Protein AF-A0A1B6KID0-F1 (afdb_monomer)

Mean predicted aligned error: 11.72 Å

Organism: NCBI:txid36148

Foldseek 3Di:
DLVLLVVLVVLVVVLVVLVVVLVCLVVDDLVVLVVLDPDPDDPPDDSVVSSVVSSVVSVVVSVVSVVSLVVSLVVLLVVLVVLLVVLCCVLPPLAPCVVVPDDDDPDDDPVVVVVRPNQDLVNVVVVLVVLCVCLDPVNVVSNLVSCPPPDPVSSVSSNVSSVSSVCSSVPRDPD

Secondary structure (DSSP, 8-state):
-HHHHHHHHHHHHHHHHHHHHHHHGGG--TTHHHHTS-TT--TTS-HHHHHHHHHHHHHHHHHHHHHHHHHHHHHHHHHHHHHHHHHHHHHHTSS-GGGGT-PPPTTS-HHHHTTS----HHHHHHHHHHHHHHT-HHHHHHHHHHTTSS-HHHHHHHHHHHHHHHHHHHHS---

Solvent-accessible surface area (backbone atoms only — not comparable to full-atom values): 10330 Å² total; per-residue (Å²): 91,72,68,49,55,56,47,42,58,53,51,49,56,50,47,56,52,50,53,54,50,59,71,46,53,87,77,57,53,83,67,64,59,57,72,76,48,67,95,77,75,64,99,80,66,52,74,66,59,52,51,50,51,52,50,51,52,50,53,48,52,51,50,56,52,49,54,51,44,55,51,40,52,52,51,42,53,53,46,50,51,52,52,39,54,51,46,53,43,55,71,72,64,41,63,60,52,79,84,66,79,53,80,74,78,89,80,75,60,71,74,64,58,73,72,48,69,83,66,48,71,66,59,52,50,52,50,44,52,54,46,53,67,59,67,29,72,70,50,50,50,54,52,52,61,64,36,67,82,47,59,75,66,61,29,52,50,52,56,50,48,54,54,50,43,54,47,51,64,69,68,48,79,90,122

Radius of gyration: 25.95 Å; Cα contacts (8 Å, |Δi|>4): 93; chains: 1; bounding box: 51×30×80 Å

Structure (mmCIF, N/CA/C/O backbone):
data_AF-A0A1B6KID0-F1
#
_entry.id   AF-A0A1B6KID0-F1
#
loop_
_atom_site.group_PDB
_atom_site.id
_atom_site.type_symbol
_atom_site.label_atom_id
_atom_site.label_alt_id
_atom_site.label_comp_id
_atom_site.label_asym_id
_atom_site.label_entity_id
_atom_site.label_seq_id
_atom_site.pdbx_PDB_ins_code
_atom_site.Cartn_x
_atom_site.Cartn_y
_atom_site.Cartn_z
_atom_site.occupancy
_atom_site.B_iso_or_equiv
_atom_site.auth_seq_id
_atom_site.auth_comp_id
_atom_site.auth_asym_id
_atom_site.auth_atom_id
_atom_site.pdbx_PDB_model_num
ATOM 1 N N . MET A 1 1 ? 4.838 7.385 -1.910 1.00 90.06 1 MET A N 1
ATOM 2 C CA . MET A 1 1 ? 4.692 5.917 -1.774 1.00 90.06 1 MET A CA 1
ATOM 3 C C . MET A 1 1 ? 5.376 5.351 -0.527 1.00 90.06 1 MET A C 1
ATOM 5 O O . MET A 1 1 ? 4.651 4.930 0.355 1.00 90.06 1 MET A O 1
ATOM 9 N N . VAL A 1 2 ? 6.715 5.363 -0.394 1.00 92.25 2 VAL A N 1
ATOM 10 C CA . VAL A 1 2 ? 7.418 4.720 0.751 1.00 92.25 2 VAL A CA 1
ATOM 11 C C . VAL A 1 2 ? 6.894 5.179 2.116 1.00 92.25 2 VAL A C 1
ATOM 13 O O . VAL A 1 2 ? 6.517 4.353 2.937 1.00 92.25 2 VAL A O 1
ATOM 16 N N . GLN A 1 3 ? 6.788 6.493 2.324 1.00 94.00 3 GLN A N 1
ATOM 17 C CA . GLN A 1 3 ? 6.247 7.063 3.564 1.00 94.00 3 GLN A CA 1
ATOM 18 C C . GLN A 1 3 ? 4.791 6.650 3.826 1.00 94.00 3 GLN A C 1
ATOM 20 O O . GLN A 1 3 ? 4.434 6.390 4.967 1.00 94.00 3 GLN A O 1
ATOM 25 N N . CYS A 1 4 ? 3.971 6.543 2.776 1.00 93.44 4 CYS A N 1
ATOM 26 C CA . CYS A 1 4 ? 2.574 6.117 2.883 1.00 93.44 4 CYS A CA 1
ATOM 27 C C . CYS A 1 4 ? 2.467 4.640 3.296 1.00 93.44 4 CYS A C 1
ATOM 29 O O . CYS A 1 4 ? 1.674 4.313 4.167 1.00 93.44 4 CYS A O 1
ATOM 31 N N . VAL A 1 5 ? 3.338 3.765 2.777 1.00 93.56 5 VAL A N 1
ATOM 32 C CA . VAL A 1 5 ? 3.430 2.361 3.222 1.00 93.56 5 VAL A CA 1
ATOM 33 C C . VAL A 1 5 ? 3.826 2.275 4.698 1.00 93.56 5 VAL A C 1
ATOM 35 O O . VAL A 1 5 ? 3.223 1.523 5.458 1.00 93.56 5 VAL A O 1
ATOM 38 N N . SER A 1 6 ? 4.822 3.053 5.133 1.00 93.94 6 SER A N 1
ATOM 39 C CA . SER A 1 6 ? 5.213 3.104 6.549 1.00 93.94 6 SER A CA 1
ATOM 40 C C . SER A 1 6 ? 4.085 3.625 7.441 1.00 93.94 6 SER A C 1
ATOM 42 O O . SER A 1 6 ? 3.869 3.092 8.527 1.00 93.94 6 SER A O 1
ATOM 44 N N . HIS A 1 7 ? 3.364 4.644 6.973 1.00 94.25 7 HIS A N 1
ATOM 45 C CA . HIS A 1 7 ? 2.206 5.201 7.657 1.00 94.25 7 HIS A CA 1
ATOM 46 C C . HIS A 1 7 ? 1.088 4.164 7.801 1.00 94.25 7 HIS A C 1
ATOM 48 O O . HIS A 1 7 ? 0.633 3.929 8.913 1.00 94.25 7 HIS A O 1
ATOM 54 N N . PHE A 1 8 ? 0.729 3.474 6.713 1.00 94.50 8 PHE A N 1
ATOM 55 C CA . PHE A 1 8 ? -0.272 2.407 6.715 1.00 94.50 8 PHE A CA 1
ATOM 56 C C . PHE A 1 8 ? 0.029 1.350 7.779 1.00 94.50 8 PHE A C 1
ATOM 58 O O . PHE A 1 8 ? -0.824 1.047 8.606 1.00 94.50 8 PHE A O 1
ATOM 65 N N . HIS A 1 9 ? 1.260 0.828 7.815 1.00 93.44 9 HIS A N 1
ATOM 66 C CA . HIS A 1 9 ? 1.637 -0.196 8.797 1.00 93.44 9 HIS A CA 1
ATOM 67 C C . HIS A 1 9 ? 1.515 0.300 10.238 1.00 93.44 9 HIS A C 1
ATOM 69 O O . HIS A 1 9 ? 1.050 -0.438 11.103 1.00 93.44 9 HIS A O 1
ATOM 75 N N . ARG A 1 10 ? 1.898 1.554 10.503 1.00 94.38 10 ARG A N 1
ATOM 76 C CA . ARG A 1 10 ? 1.763 2.155 11.834 1.00 94.38 10 ARG A CA 1
ATOM 77 C C . ARG A 1 10 ? 0.296 2.308 12.232 1.00 94.38 10 ARG A C 1
ATOM 79 O O . ARG A 1 10 ? -0.083 1.900 13.325 1.00 94.38 10 ARG A O 1
ATOM 86 N N . GLU A 1 11 ? -0.523 2.869 11.349 1.00 93.69 11 GLU A N 1
ATOM 87 C CA . GLU A 1 11 ? -1.939 3.112 11.628 1.00 93.69 11 GLU A CA 1
ATOM 88 C C . GLU A 1 11 ? -2.754 1.813 11.694 1.00 93.69 11 GLU A C 1
ATOM 90 O O . GLU A 1 11 ? -3.703 1.736 12.470 1.00 93.69 11 GLU A O 1
ATOM 95 N N . LYS A 1 12 ? -2.348 0.757 10.978 1.00 92.38 12 LYS A N 1
ATOM 96 C CA . LYS A 1 12 ? -2.941 -0.583 11.095 1.00 92.38 12 LYS A CA 1
ATOM 97 C C . LYS A 1 12 ? -2.763 -1.161 12.500 1.00 92.38 12 LYS A C 1
ATOM 99 O O . LYS A 1 12 ? -3.724 -1.654 13.081 1.00 92.38 12 LYS A O 1
ATOM 104 N N . VAL A 1 13 ? -1.578 -1.011 13.098 1.00 93.50 13 VAL A N 1
ATOM 105 C CA . VAL A 1 13 ? -1.353 -1.399 14.503 1.00 93.50 13 VAL A CA 1
ATOM 106 C C . VAL A 1 13 ? -2.250 -0.588 15.445 1.00 93.50 13 VAL A C 1
ATOM 108 O O . VAL A 1 13 ? -2.824 -1.145 16.381 1.00 93.50 13 VAL A O 1
ATOM 111 N N . THR A 1 14 ? -2.416 0.714 15.195 1.00 92.94 14 THR A N 1
ATOM 112 C CA . THR A 1 14 ? -3.339 1.565 15.964 1.00 92.94 14 THR A CA 1
ATOM 113 C C . THR A 1 14 ? -4.786 1.082 15.843 1.00 92.94 14 THR A C 1
ATOM 115 O O . THR A 1 14 ? -5.474 0.974 16.858 1.00 92.94 14 THR A O 1
ATOM 118 N N . LEU A 1 15 ? -5.243 0.738 14.635 1.00 92.06 15 LEU A N 1
ATOM 119 C CA . LEU A 1 15 ? -6.580 0.195 14.393 1.00 92.06 15 LEU A CA 1
ATOM 120 C C . LEU A 1 15 ? -6.802 -1.120 15.152 1.00 92.06 15 LEU A C 1
ATOM 122 O O . LEU A 1 15 ? -7.826 -1.271 15.816 1.00 92.06 15 LEU A O 1
ATOM 126 N N . ASP A 1 16 ? -5.839 -2.041 15.117 1.00 91.56 16 ASP A N 1
ATOM 127 C CA . ASP A 1 16 ? -5.922 -3.312 15.845 1.00 91.56 16 ASP A CA 1
ATOM 128 C C . ASP A 1 16 ? -6.041 -3.094 17.361 1.00 91.56 16 ASP A C 1
ATOM 130 O O . ASP A 1 16 ? -6.803 -3.784 18.047 1.00 91.56 16 ASP A O 1
ATOM 134 N N . LEU A 1 17 ? -5.321 -2.105 17.901 1.00 90.88 17 LEU A N 1
ATOM 135 C CA . LEU A 1 17 ? -5.440 -1.710 19.304 1.00 90.88 17 LEU A CA 1
ATOM 136 C C . LEU A 1 17 ? -6.814 -1.100 19.607 1.00 90.88 17 LEU A C 1
ATOM 138 O O . LEU A 1 17 ? -7.410 -1.449 20.626 1.00 90.88 17 LEU A O 1
ATOM 142 N N . LEU A 1 18 ? -7.338 -0.228 18.740 1.00 87.25 18 LEU A N 1
ATOM 143 C CA . LEU A 1 18 ? -8.674 0.359 18.894 1.00 87.25 18 LEU A CA 1
ATOM 144 C C . LEU A 1 18 ? -9.771 -0.710 18.856 1.00 87.25 18 LEU A C 1
ATOM 146 O O . LEU A 1 18 ? -10.653 -0.700 19.710 1.00 87.25 18 LEU A O 1
ATOM 150 N N . LEU A 1 19 ? -9.686 -1.683 17.947 1.00 87.50 19 LEU A N 1
ATOM 151 C CA . LEU A 1 19 ? -10.640 -2.793 17.856 1.00 87.50 19 LEU A CA 1
ATOM 152 C C . LEU A 1 19 ? -10.651 -3.655 19.123 1.00 87.50 19 LEU A C 1
ATOM 154 O O . LEU A 1 19 ? -11.720 -4.015 19.624 1.00 87.50 19 LEU A O 1
ATOM 158 N N . ARG A 1 20 ? -9.472 -3.946 19.688 1.00 87.31 20 ARG A N 1
ATOM 159 C CA . ARG A 1 20 ? -9.367 -4.645 20.980 1.00 87.31 20 ARG A CA 1
ATOM 160 C C . ARG A 1 20 ? -10.002 -3.835 22.104 1.00 87.31 20 ARG A C 1
ATOM 162 O O . ARG A 1 20 ? -10.740 -4.401 22.906 1.00 87.31 20 ARG A O 1
ATOM 169 N N . LYS A 1 21 ? -9.763 -2.519 22.134 1.00 82.81 21 LYS A N 1
ATOM 170 C CA . LYS A 1 21 ? -10.381 -1.629 23.123 1.00 82.81 21 LYS A CA 1
ATOM 171 C C . LYS A 1 21 ? -11.905 -1.624 22.995 1.00 82.81 21 LYS A C 1
ATOM 173 O O . LYS A 1 21 ? -12.558 -1.856 24.003 1.00 82.81 21 LYS A O 1
ATOM 178 N N . VAL A 1 22 ? -12.459 -1.462 21.788 1.00 82.19 22 VAL A N 1
ATOM 179 C CA . VAL A 1 22 ? -13.914 -1.522 21.524 1.00 82.19 22 VAL A CA 1
ATOM 180 C C . VAL A 1 22 ? -14.516 -2.829 22.040 1.00 82.19 22 VAL A C 1
ATOM 182 O O . VAL A 1 22 ? -15.522 -2.813 22.740 1.00 82.19 22 VAL A O 1
ATOM 185 N N . THR A 1 23 ? -13.859 -3.958 21.771 1.00 81.00 23 THR A N 1
ATOM 186 C CA . THR A 1 23 ? -14.337 -5.280 22.211 1.00 81.00 23 THR A CA 1
ATOM 187 C C . THR A 1 23 ? -14.351 -5.422 23.739 1.00 81.00 23 THR A C 1
ATOM 189 O O . THR A 1 23 ? -15.170 -6.160 24.270 1.00 81.00 23 THR A O 1
ATOM 192 N N . SER A 1 24 ? -13.483 -4.696 24.453 1.00 78.88 24 SER A N 1
ATOM 193 C CA . SER A 1 24 ? -13.416 -4.710 25.922 1.00 78.88 24 SER A CA 1
ATOM 194 C C . SER A 1 24 ? -14.395 -3.757 26.620 1.00 78.88 24 SER A C 1
ATOM 196 O O . SER A 1 24 ? -14.618 -3.901 27.819 1.00 78.88 24 SER A O 1
ATOM 198 N N . VAL A 1 25 ? -15.001 -2.798 25.903 1.00 68.25 25 VAL A N 1
ATOM 199 C CA . VAL A 1 25 ? -15.911 -1.788 26.488 1.00 68.25 25 VAL A CA 1
ATOM 200 C C . VAL A 1 25 ? -17.108 -2.378 27.249 1.00 68.25 25 VAL A C 1
ATOM 202 O O . VAL A 1 25 ? -17.438 -1.830 28.305 1.00 68.25 25 VAL A O 1
ATOM 205 N N . PRO A 1 26 ? -17.758 -3.472 26.800 1.00 64.56 26 PRO A N 1
ATOM 206 C CA . PRO A 1 26 ? -18.869 -4.080 27.536 1.00 64.56 26 PRO A CA 1
ATOM 207 C C . PRO A 1 26 ? -18.491 -4.506 28.964 1.00 64.56 26 PRO A C 1
ATOM 209 O O . PRO A 1 26 ? -19.322 -4.405 29.870 1.00 64.56 26 PRO A O 1
ATOM 212 N N . ASP A 1 27 ? -17.228 -4.893 29.168 1.00 61.53 27 ASP A N 1
ATOM 213 C CA . ASP A 1 27 ? -16.690 -5.418 30.427 1.00 61.53 27 ASP A CA 1
ATOM 214 C C . ASP A 1 27 ? -16.095 -4.327 31.340 1.00 61.53 27 ASP A C 1
ATOM 216 O O . ASP A 1 27 ? -15.703 -4.602 32.478 1.00 61.53 27 ASP A O 1
ATOM 220 N N . LEU A 1 28 ? -16.025 -3.072 30.876 1.00 62.34 28 LEU A N 1
ATOM 221 C CA . LEU A 1 28 ? -15.446 -1.970 31.647 1.00 62.34 28 LEU A CA 1
ATOM 222 C C . LEU A 1 28 ? -16.388 -1.485 32.764 1.00 62.34 28 LEU A C 1
ATOM 224 O O . LEU A 1 28 ? -17.598 -1.296 32.596 1.00 62.34 28 LEU A O 1
ATOM 228 N N . ASN A 1 29 ? -15.793 -1.240 33.933 1.00 56.03 29 ASN A N 1
ATOM 229 C CA . ASN A 1 29 ? -16.470 -0.719 35.119 1.00 56.03 29 ASN A CA 1
ATOM 230 C C . ASN A 1 29 ? -16.736 0.805 35.017 1.00 56.03 29 ASN A C 1
ATOM 232 O O . ASN A 1 29 ? -16.164 1.519 34.191 1.00 56.03 29 ASN A O 1
ATOM 236 N N . SER A 1 30 ? -17.627 1.329 35.871 1.00 54.88 30 SER A N 1
ATOM 237 C CA . SER A 1 30 ? -18.114 2.726 35.810 1.00 54.88 30 SER A CA 1
ATOM 238 C C . SER A 1 30 ? -17.051 3.803 36.075 1.00 54.88 30 SER A C 1
ATOM 240 O O . SER A 1 30 ? -17.306 4.996 35.885 1.00 54.88 30 SER A O 1
ATOM 242 N N . THR A 1 31 ? -15.876 3.407 36.561 1.00 56.03 31 THR A N 1
ATOM 243 C CA . THR A 1 31 ? -14.720 4.275 36.806 1.00 56.03 31 THR A CA 1
ATOM 244 C C . THR A 1 31 ? -13.902 4.492 35.541 1.00 56.03 31 THR A C 1
ATOM 246 O O . THR A 1 31 ? -13.612 5.639 35.223 1.00 56.03 31 THR A O 1
ATOM 249 N N . THR A 1 32 ? -13.628 3.443 34.761 1.00 58.81 32 THR A N 1
ATOM 250 C CA . THR A 1 32 ? -12.847 3.563 33.519 1.00 58.81 32 THR A CA 1
ATOM 251 C C . THR A 1 32 ? -13.639 4.281 32.426 1.00 58.81 32 THR A C 1
ATOM 253 O O . THR A 1 32 ? -13.090 5.099 31.705 1.00 58.81 32 THR A O 1
ATOM 256 N N . ILE A 1 33 ? -14.960 4.072 32.352 1.00 59.44 33 ILE A N 1
ATOM 257 C CA . ILE A 1 33 ? -15.840 4.759 31.384 1.00 59.44 33 ILE A CA 1
ATOM 258 C C . ILE A 1 33 ? -15.832 6.285 31.571 1.00 59.44 33 ILE A C 1
ATOM 260 O O . ILE A 1 33 ? -15.933 7.021 30.593 1.00 59.44 33 ILE A O 1
ATOM 264 N N . ARG A 1 34 ? -15.672 6.770 32.810 1.00 57.28 34 ARG A N 1
ATOM 265 C CA . ARG A 1 34 ? -15.597 8.209 33.105 1.00 57.28 34 ARG A CA 1
ATOM 266 C C . ARG A 1 34 ? -14.299 8.861 32.625 1.00 57.28 34 ARG A C 1
ATOM 268 O O . ARG A 1 34 ? -14.322 10.057 32.372 1.00 57.28 34 ARG A O 1
ATOM 275 N N . GLU A 1 35 ? -13.215 8.102 32.457 1.00 63.12 35 GLU A N 1
ATOM 276 C CA . GLU A 1 35 ? -11.950 8.600 31.889 1.00 63.12 35 GLU A CA 1
ATOM 277 C C . GLU A 1 35 ? -12.017 8.787 30.364 1.00 63.12 35 GLU A C 1
ATOM 279 O O . GLU A 1 35 ? -11.249 9.565 29.807 1.00 63.12 35 GLU A O 1
ATOM 284 N N . PHE A 1 36 ? -12.949 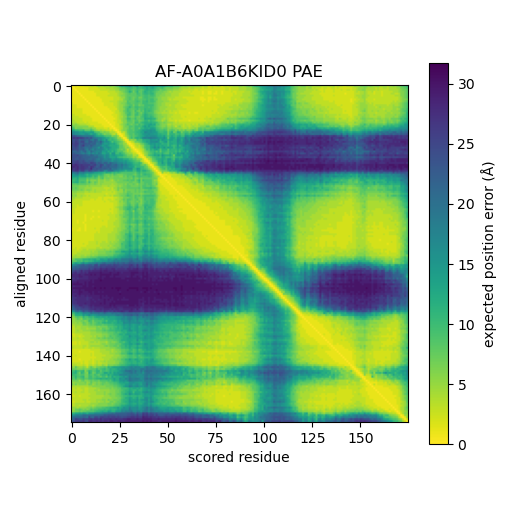8.109 29.682 1.00 57.59 36 PHE A N 1
ATOM 285 C CA . PHE A 1 36 ? -13.166 8.250 28.235 1.00 57.59 36 PHE A CA 1
ATOM 286 C C . PHE A 1 36 ? -14.102 9.408 27.863 1.00 57.59 36 PHE A C 1
ATOM 288 O O . PHE A 1 36 ? -14.297 9.682 26.678 1.00 57.59 36 PHE A O 1
ATOM 295 N N . LEU A 1 37 ? -14.704 10.081 28.847 1.00 60.78 37 LEU A N 1
ATOM 296 C CA . LEU A 1 37 ? -15.595 11.208 28.604 1.00 60.78 37 LEU A CA 1
ATOM 297 C C . LEU A 1 37 ? -14.837 12.543 28.671 1.00 60.78 37 LEU A C 1
ATOM 299 O O . LEU A 1 37 ? -14.005 12.725 29.559 1.00 60.78 37 LEU A O 1
ATOM 303 N N . PRO A 1 38 ? -15.171 13.515 27.805 1.00 57.56 38 PRO A N 1
ATOM 304 C CA . PRO A 1 38 ? -14.691 14.887 27.936 1.00 57.56 38 PRO A CA 1
ATOM 305 C C . PRO A 1 38 ? -15.020 15.475 29.316 1.00 57.56 38 PRO A C 1
ATOM 307 O O . PRO A 1 38 ? -16.126 15.273 29.835 1.00 57.56 38 PRO A O 1
ATOM 310 N N . GLU A 1 39 ? -14.089 16.249 29.883 1.00 52.38 39 GLU A N 1
ATOM 311 C CA . GLU A 1 39 ? -14.314 17.007 31.118 1.00 52.38 39 GLU A CA 1
ATOM 312 C C . GLU A 1 39 ? -15.541 17.921 30.943 1.00 52.38 39 GLU A C 1
ATOM 314 O O . GLU A 1 39 ? -15.510 18.890 30.188 1.00 52.38 39 GLU A O 1
ATOM 319 N N . GLY A 1 40 ? -16.656 17.575 31.596 1.00 54.22 40 GLY A N 1
ATOM 320 C CA . GLY A 1 40 ? -17.921 18.313 31.484 1.00 54.22 40 GLY A CA 1
ATOM 321 C C . GLY A 1 40 ? -19.157 17.468 31.171 1.00 54.22 40 GLY A C 1
ATOM 322 O O . GLY A 1 40 ? -20.259 18.017 31.153 1.00 54.22 40 GLY A O 1
ATOM 323 N N . PHE A 1 41 ? -19.027 16.150 30.967 1.00 54.66 41 PHE A N 1
ATOM 324 C CA . PHE A 1 41 ? -20.200 15.283 30.814 1.00 54.66 41 PHE A CA 1
ATOM 325 C C . PHE A 1 41 ? -21.079 15.308 32.077 1.00 54.66 41 PHE A C 1
ATOM 327 O O . PHE A 1 41 ? -20.664 14.935 33.176 1.00 54.66 41 PHE A O 1
ATOM 334 N N . ASN A 1 42 ? -22.298 15.822 31.900 1.00 55.62 42 ASN A N 1
ATOM 335 C CA . ASN A 1 42 ? -23.247 16.157 32.955 1.00 55.62 42 ASN A CA 1
ATOM 336 C C . ASN A 1 42 ? -23.531 14.978 33.899 1.00 55.62 42 ASN A C 1
ATOM 338 O O . ASN A 1 42 ? -23.774 13.852 33.463 1.00 55.62 42 ASN A O 1
ATOM 342 N N . ARG A 1 43 ? -23.630 15.280 35.202 1.00 55.78 43 ARG A N 1
ATOM 343 C CA . ARG A 1 43 ? -23.991 14.357 36.303 1.00 55.78 43 ARG A CA 1
ATOM 344 C C . ARG A 1 43 ? -25.391 13.707 36.184 1.00 55.78 43 ARG A C 1
ATOM 346 O O . ARG A 1 43 ? -25.843 13.094 37.144 1.00 55.78 43 ARG A O 1
ATOM 353 N N . PHE A 1 44 ? -26.079 13.854 35.051 1.00 52.38 44 PHE A N 1
ATOM 354 C CA . PHE A 1 44 ? -27.482 13.474 34.844 1.00 52.38 44 PHE A CA 1
ATOM 355 C C . PHE A 1 44 ? -27.695 12.338 33.830 1.00 52.38 44 PHE A C 1
ATOM 357 O O . PHE A 1 44 ? -28.824 11.889 33.671 1.00 52.38 44 PHE A O 1
ATOM 364 N N . THR A 1 45 ? -26.642 11.860 33.164 1.00 61.75 45 THR A N 1
ATOM 365 C CA . THR A 1 45 ? -26.732 10.760 32.185 1.00 61.75 45 THR A CA 1
ATOM 366 C C . THR A 1 45 ? -26.587 9.414 32.894 1.00 61.75 45 THR A C 1
ATOM 368 O O . THR A 1 45 ? -25.694 9.251 33.732 1.00 61.75 45 THR A O 1
ATOM 371 N N . SER A 1 46 ? -27.451 8.445 32.587 1.00 72.25 46 SER A N 1
ATOM 372 C CA . SER A 1 46 ? -27.349 7.103 33.169 1.00 72.25 46 SER A CA 1
ATOM 373 C C . SER A 1 46 ? -26.038 6.423 32.746 1.00 72.25 46 SER A C 1
ATOM 375 O O . SER A 1 46 ? -25.473 6.715 31.690 1.00 72.25 46 SER A O 1
ATOM 377 N N . LEU A 1 47 ? -25.533 5.494 33.565 1.00 72.62 47 LEU A N 1
ATOM 378 C CA . LEU A 1 47 ? -24.321 4.729 33.233 1.00 72.62 47 LEU A CA 1
ATOM 379 C C . LEU A 1 47 ? -24.456 4.004 31.882 1.00 72.62 47 LEU A C 1
ATOM 381 O O . LEU A 1 47 ? -23.470 3.858 31.164 1.00 72.62 47 LEU A O 1
ATOM 385 N N . GLU A 1 48 ? -25.671 3.586 31.534 1.00 73.94 48 GLU A N 1
ATOM 386 C CA . GLU A 1 48 ? -25.971 2.889 30.286 1.00 73.94 48 GLU A CA 1
ATOM 387 C C . GLU A 1 48 ? -25.889 3.820 29.068 1.00 73.94 48 GLU A C 1
ATOM 389 O O . GLU A 1 48 ? -25.213 3.503 28.092 1.00 73.94 48 GLU A O 1
ATOM 394 N N . GLU A 1 49 ? -26.473 5.017 29.146 1.00 76.00 49 GLU A N 1
ATOM 395 C CA . GLU A 1 49 ? -26.343 6.038 28.094 1.00 76.00 49 GLU A CA 1
ATOM 396 C C . GLU A 1 49 ? -24.884 6.476 27.915 1.00 76.00 49 GLU A C 1
ATOM 398 O O . GLU A 1 49 ? -24.406 6.659 26.797 1.00 76.00 49 GLU A O 1
ATOM 403 N N . CYS A 1 50 ? -24.134 6.576 29.014 1.00 73.06 50 CYS A N 1
ATOM 404 C CA . CYS A 1 50 ? -22.709 6.873 28.979 1.00 73.06 50 CYS A CA 1
ATOM 405 C C . CYS A 1 50 ? -21.905 5.778 28.255 1.00 73.06 50 CYS A C 1
ATOM 407 O O . CYS A 1 50 ? -21.054 6.084 27.418 1.00 73.06 50 CYS A O 1
ATOM 409 N N . LYS A 1 51 ? -22.189 4.499 28.541 1.00 73.25 51 LYS A N 1
ATOM 410 C CA . LYS A 1 51 ? -21.595 3.354 27.832 1.00 73.25 51 LYS A CA 1
ATOM 411 C C . LYS A 1 51 ? -21.931 3.374 26.345 1.00 73.25 51 LYS A C 1
ATOM 413 O O . LYS A 1 51 ? -21.060 3.101 25.522 1.00 73.25 51 LYS A O 1
ATOM 418 N N . GLN A 1 52 ? -23.173 3.697 25.991 1.00 79.25 52 GLN A N 1
ATOM 419 C CA . GLN A 1 52 ? -23.595 3.795 24.595 1.00 79.25 52 GLN A CA 1
ATOM 420 C C . GLN A 1 52 ? -22.855 4.910 23.850 1.00 79.25 52 GLN A C 1
ATOM 422 O O . GLN A 1 52 ? -22.370 4.671 22.748 1.00 79.25 52 GLN A O 1
ATOM 427 N N . LEU A 1 53 ? -22.705 6.092 24.452 1.00 79.44 53 LEU A N 1
ATOM 428 C CA . LEU A 1 53 ? -21.988 7.214 23.838 1.00 79.44 53 LEU A CA 1
ATOM 429 C C . LEU A 1 53 ? -20.500 6.917 23.630 1.00 79.44 53 LEU A C 1
ATOM 431 O O . LEU A 1 53 ? -19.976 7.189 22.551 1.00 79.44 53 LEU A O 1
ATOM 435 N N . VAL A 1 54 ? -19.831 6.315 24.620 1.00 78.50 54 VAL A N 1
ATOM 436 C CA . VAL A 1 54 ? -18.427 5.891 24.482 1.00 78.50 54 VAL A CA 1
ATOM 437 C C . VAL A 1 54 ? -18.293 4.842 23.379 1.00 78.50 54 VAL A C 1
ATOM 439 O O . VAL A 1 54 ? -17.443 4.988 22.506 1.00 78.50 54 VAL A O 1
ATOM 442 N N . ASN A 1 55 ? -19.176 3.839 23.343 1.00 80.75 55 ASN A N 1
ATOM 443 C CA . ASN A 1 55 ? -19.183 2.851 22.263 1.00 80.75 55 ASN A CA 1
ATOM 444 C C . ASN A 1 55 ? -19.370 3.500 20.887 1.00 80.75 55 ASN A C 1
ATOM 446 O O . ASN A 1 55 ? -18.621 3.194 19.964 1.00 80.75 55 ASN A O 1
ATOM 450 N N . GLN A 1 56 ? -20.325 4.421 20.738 1.00 83.69 56 GLN A N 1
ATOM 451 C CA . GLN A 1 56 ? -20.549 5.131 19.476 1.00 83.69 56 GLN A CA 1
ATOM 452 C C . GLN A 1 56 ? -19.328 5.955 19.054 1.00 83.69 56 GLN A C 1
ATOM 454 O O . GLN A 1 56 ? -18.928 5.896 17.891 1.00 83.69 56 GLN A O 1
ATOM 459 N N . ALA A 1 57 ? -18.710 6.687 19.984 1.00 82.69 57 ALA A N 1
ATOM 460 C CA . ALA A 1 57 ? -17.514 7.478 19.713 1.00 82.69 57 ALA A CA 1
ATOM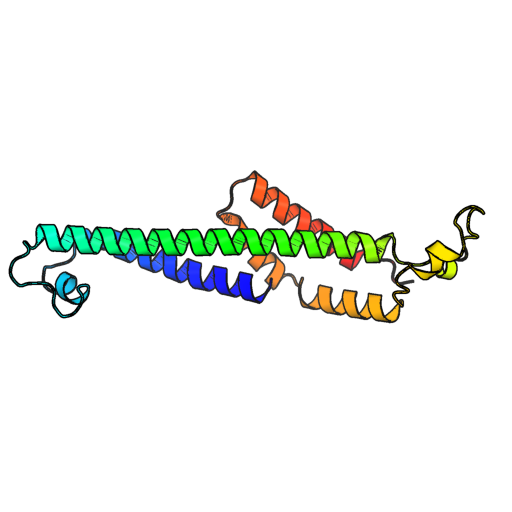 461 C C . ALA A 1 57 ? -16.333 6.595 19.279 1.00 82.69 57 ALA A C 1
ATOM 463 O O . ALA A 1 57 ? -15.672 6.900 18.289 1.00 82.69 57 ALA A O 1
ATOM 464 N N . MET A 1 58 ? -16.112 5.465 19.955 1.00 83.38 58 MET A N 1
ATOM 465 C CA . MET A 1 58 ? -15.035 4.536 19.605 1.00 83.38 58 MET A CA 1
ATOM 466 C C . MET A 1 58 ? -15.299 3.801 18.287 1.00 83.38 58 MET A C 1
ATOM 468 O O . MET A 1 58 ? -14.375 3.597 17.504 1.00 83.38 58 MET A O 1
ATOM 472 N N . HIS A 1 59 ? -16.551 3.432 17.999 1.00 86.62 59 HIS A N 1
ATOM 473 C CA . HIS A 1 59 ? -16.920 2.875 16.697 1.00 86.62 59 HIS A CA 1
ATOM 474 C C . HIS A 1 59 ? -16.685 3.876 15.568 1.00 86.62 59 HIS A C 1
ATOM 476 O O . HIS A 1 59 ? -16.175 3.488 14.516 1.00 86.62 59 HIS A O 1
ATOM 482 N N . LYS A 1 60 ? -17.000 5.155 15.798 1.00 89.06 60 LYS A N 1
ATOM 483 C CA . LYS A 1 60 ? -16.687 6.227 14.856 1.00 89.06 60 LYS A CA 1
ATOM 484 C C . LYS A 1 60 ? -15.179 6.361 14.644 1.00 89.06 60 LYS A C 1
ATOM 486 O O . LYS A 1 60 ? -14.743 6.367 13.503 1.00 89.06 60 LYS A O 1
ATOM 491 N N . GLU A 1 61 ? -14.380 6.374 15.709 1.00 88.75 61 GLU A N 1
ATOM 492 C CA . GLU A 1 61 ? -12.915 6.445 15.606 1.00 88.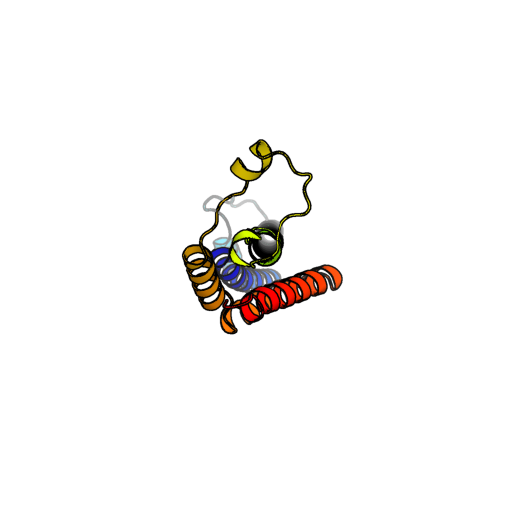75 61 GLU A CA 1
ATOM 493 C C . GLU A 1 61 ? -12.329 5.256 14.822 1.00 88.75 61 GLU A C 1
ATOM 495 O O . GLU A 1 61 ? -11.462 5.430 13.966 1.00 88.75 61 GLU A O 1
ATOM 500 N N . VAL A 1 62 ? -12.845 4.043 15.053 1.00 90.69 62 VAL A N 1
ATOM 501 C CA . VAL A 1 62 ? -12.488 2.847 14.274 1.00 90.69 62 VAL A CA 1
ATOM 502 C C . VAL A 1 62 ? -12.854 3.013 12.801 1.00 90.69 62 VAL A C 1
ATOM 504 O O . VAL A 1 62 ? -12.061 2.645 11.935 1.00 90.69 62 VAL A O 1
ATOM 507 N N . GLN A 1 63 ? -14.042 3.537 12.500 1.00 93.19 63 GLN A N 1
ATOM 508 C CA . GLN A 1 63 ? -14.487 3.759 11.127 1.00 93.19 63 GLN A CA 1
ATOM 509 C C . GLN A 1 63 ? -13.627 4.811 10.417 1.00 93.19 63 GLN A C 1
ATOM 511 O O . GLN A 1 63 ? -13.149 4.549 9.314 1.00 93.19 63 GLN A O 1
ATOM 516 N N . ASP A 1 64 ? -13.367 5.945 11.066 1.00 92.94 64 ASP A N 1
ATOM 517 C CA . ASP A 1 64 ? -12.511 7.014 10.543 1.00 92.94 64 ASP A CA 1
ATOM 518 C C . ASP A 1 64 ? -11.101 6.470 10.245 1.00 92.94 64 ASP A C 1
ATOM 520 O O . ASP A 1 64 ? -10.534 6.711 9.177 1.00 92.94 64 ASP A O 1
ATOM 524 N N . LYS A 1 65 ? -10.558 5.640 11.148 1.00 93.19 65 LYS A N 1
ATOM 525 C CA . LYS A 1 65 ? -9.250 4.995 10.974 1.00 93.19 65 LYS A CA 1
ATOM 526 C C . LYS A 1 65 ? -9.234 3.977 9.828 1.00 93.19 65 LYS A C 1
ATOM 528 O O . LYS A 1 65 ? -8.237 3.879 9.118 1.00 93.19 65 LYS A O 1
ATOM 533 N N . ARG A 1 66 ? -10.319 3.228 9.611 1.00 93.31 66 ARG A N 1
ATOM 534 C CA . ARG A 1 66 ? -10.448 2.323 8.451 1.00 93.31 66 ARG A CA 1
ATOM 535 C C . ARG A 1 66 ? -10.453 3.097 7.137 1.00 93.31 66 ARG A C 1
ATOM 537 O O . ARG A 1 66 ? -9.708 2.740 6.232 1.00 93.31 66 ARG A O 1
ATOM 544 N N . GLN A 1 67 ? -11.215 4.184 7.067 1.00 94.25 67 GLN A N 1
ATOM 545 C CA . GLN A 1 67 ? -11.278 5.032 5.876 1.00 94.25 67 GLN A CA 1
ATOM 546 C C . GLN A 1 67 ? -9.916 5.671 5.545 1.00 94.25 67 GLN A C 1
ATOM 548 O O . GLN A 1 67 ? -9.541 5.814 4.377 1.00 94.25 67 GLN A O 1
ATOM 553 N N . GLU A 1 68 ? -9.140 6.033 6.566 1.00 93.69 68 GLU A N 1
ATOM 554 C CA . GLU A 1 68 ? -7.763 6.502 6.401 1.00 93.69 68 GLU A CA 1
ATOM 555 C C . GLU A 1 68 ? -6.847 5.425 5.787 1.00 93.69 68 GLU A C 1
ATOM 557 O O . GLU A 1 68 ? -6.048 5.729 4.895 1.00 93.69 68 GLU A O 1
ATOM 562 N N . LEU A 1 69 ? -6.972 4.165 6.221 1.00 93.06 69 LEU A N 1
ATOM 563 C CA . LEU A 1 69 ? -6.208 3.045 5.660 1.00 93.06 69 LEU A CA 1
ATOM 564 C C . LEU A 1 69 ? -6.605 2.743 4.208 1.00 93.06 69 LEU A C 1
ATOM 566 O O . LEU A 1 69 ? -5.714 2.612 3.371 1.00 93.06 69 LEU A O 1
ATOM 570 N N . GLU A 1 70 ? -7.901 2.737 3.886 1.00 91.75 70 GLU A N 1
ATOM 571 C CA . GLU A 1 70 ? -8.398 2.595 2.504 1.00 91.75 70 GLU A CA 1
ATOM 572 C C . GLU A 1 70 ? -7.838 3.702 1.593 1.00 91.75 70 GLU A C 1
ATOM 574 O O . GLU A 1 70 ? -7.401 3.462 0.466 1.00 91.75 70 GLU A O 1
ATOM 579 N N . SER A 1 71 ? -7.762 4.933 2.107 1.00 91.81 71 SER A N 1
ATOM 580 C CA . SER A 1 71 ? -7.153 6.053 1.383 1.00 91.81 71 SER A CA 1
ATOM 581 C C . SER A 1 71 ? -5.656 5.830 1.135 1.00 91.81 71 SER A C 1
ATOM 583 O O . SER A 1 71 ? -5.141 6.166 0.066 1.00 91.81 71 SER A O 1
ATOM 585 N N . CYS A 1 72 ? -4.938 5.246 2.100 1.00 92.56 72 CYS A N 1
ATOM 586 C CA . CYS A 1 72 ? -3.529 4.889 1.933 1.00 92.56 72 CYS A CA 1
ATOM 587 C C . CYS A 1 72 ? -3.340 3.803 0.865 1.00 92.56 72 CYS A C 1
ATOM 589 O O . CYS A 1 72 ? -2.439 3.926 0.034 1.00 92.56 72 CYS A O 1
ATOM 591 N N . GLU A 1 73 ? -4.183 2.770 0.857 1.00 90.81 73 GLU A N 1
ATOM 592 C CA . GLU A 1 73 ? -4.172 1.710 -0.159 1.00 90.81 73 GLU A CA 1
ATOM 593 C C . GLU A 1 73 ? -4.366 2.291 -1.560 1.00 90.81 73 GLU A C 1
ATOM 595 O O . GLU A 1 73 ? -3.535 2.059 -2.442 1.00 90.81 73 GLU A O 1
ATOM 600 N N . PHE A 1 74 ? -5.376 3.149 -1.730 1.00 90.44 74 PHE A N 1
ATOM 601 C CA . PHE A 1 74 ? -5.636 3.845 -2.987 1.00 90.44 74 PHE A CA 1
ATOM 602 C C . PHE A 1 74 ? -4.425 4.668 -3.453 1.00 90.44 74 PHE A C 1
ATOM 604 O O . PHE A 1 74 ? -4.014 4.600 -4.616 1.00 90.44 74 PHE A O 1
ATOM 611 N N . VAL A 1 75 ? -3.802 5.437 -2.554 1.00 92.81 75 VAL A N 1
ATOM 612 C CA . VAL A 1 75 ? -2.602 6.226 -2.877 1.00 92.81 75 VAL A CA 1
ATOM 613 C C . VAL A 1 75 ? -1.439 5.324 -3.294 1.00 92.81 75 VAL A C 1
ATOM 615 O O . VAL A 1 75 ? -0.710 5.658 -4.234 1.00 92.81 75 VAL A O 1
ATOM 618 N N . ILE A 1 76 ? -1.239 4.194 -2.613 1.00 92.12 76 ILE A N 1
ATOM 619 C CA . ILE A 1 76 ? -0.173 3.234 -2.920 1.00 92.12 76 ILE A CA 1
ATOM 620 C C . ILE A 1 76 ? -0.382 2.626 -4.306 1.00 92.12 76 ILE A C 1
ATOM 622 O O . ILE A 1 76 ? 0.558 2.621 -5.104 1.00 92.12 76 ILE A O 1
ATOM 626 N N . GLU A 1 77 ? -1.594 2.173 -4.613 1.00 90.38 77 GLU A N 1
ATOM 627 C CA . GLU A 1 77 ? -1.944 1.594 -5.908 1.00 90.38 77 GLU A CA 1
ATOM 628 C C . GLU A 1 77 ? -1.695 2.585 -7.052 1.00 90.38 77 GLU A C 1
ATOM 630 O O . GLU A 1 77 ? -0.975 2.278 -8.007 1.00 90.38 77 GLU A O 1
ATOM 635 N N . ASN A 1 78 ? -2.189 3.817 -6.915 1.00 92.12 78 ASN A N 1
ATOM 636 C CA . ASN A 1 78 ? -1.990 4.864 -7.916 1.00 92.12 78 ASN A CA 1
ATOM 637 C C . ASN A 1 78 ? -0.508 5.227 -8.080 1.00 92.12 78 ASN A C 1
ATOM 639 O O . ASN A 1 78 ? -0.030 5.399 -9.202 1.00 92.12 78 ASN A O 1
ATOM 643 N N . CYS A 1 79 ? 0.257 5.294 -6.985 1.00 93.31 79 CYS A N 1
ATOM 644 C CA . CYS A 1 79 ? 1.702 5.506 -7.066 1.00 93.31 79 CYS A CA 1
ATOM 645 C C . CYS A 1 79 ? 2.396 4.380 -7.844 1.00 93.31 79 CYS A C 1
ATOM 647 O O . CYS A 1 79 ? 3.268 4.658 -8.667 1.00 93.31 79 CYS A O 1
ATOM 649 N N . LEU A 1 80 ? 2.032 3.121 -7.589 1.00 92.62 80 LEU A N 1
ATOM 650 C CA . LEU A 1 80 ? 2.603 1.973 -8.293 1.00 92.62 80 LEU A CA 1
ATOM 651 C C . LEU A 1 80 ? 2.271 2.013 -9.782 1.00 92.62 80 LEU A C 1
ATOM 653 O O . LEU A 1 80 ? 3.163 1.807 -10.606 1.00 92.62 80 LEU A O 1
ATOM 657 N N . TYR A 1 81 ? 1.024 2.328 -10.126 1.00 92.62 81 TYR A N 1
ATOM 658 C CA . TYR A 1 81 ? 0.609 2.492 -11.512 1.00 92.62 81 TYR A CA 1
ATOM 659 C C . TYR A 1 81 ? 1.401 3.601 -12.210 1.00 92.62 81 TYR A C 1
ATOM 661 O O . TYR A 1 81 ? 1.940 3.378 -13.294 1.00 92.62 81 TYR A O 1
ATOM 669 N N . LEU A 1 82 ? 1.547 4.769 -11.575 1.00 92.94 82 LEU A N 1
ATOM 670 C CA . LEU A 1 82 ? 2.330 5.875 -12.124 1.00 92.94 82 LEU A CA 1
ATOM 671 C C . LEU A 1 82 ? 3.788 5.472 -12.341 1.00 92.94 82 LEU A C 1
ATOM 673 O O . LEU A 1 82 ? 4.321 5.712 -13.423 1.00 92.94 82 LEU A O 1
ATOM 677 N N . VAL A 1 83 ? 4.425 4.828 -11.359 1.00 91.56 83 VAL A N 1
ATOM 678 C CA . VAL A 1 83 ? 5.808 4.346 -11.499 1.00 91.56 83 VAL A CA 1
ATOM 679 C C . VAL A 1 83 ? 5.919 3.364 -12.660 1.00 91.56 83 VAL A C 1
ATOM 681 O O . VAL A 1 83 ? 6.825 3.501 -13.477 1.00 91.56 83 VAL A O 1
ATOM 684 N N . TRP A 1 84 ? 4.999 2.403 -12.767 1.00 91.75 84 TRP A N 1
ATOM 685 C CA . TRP A 1 84 ? 4.977 1.457 -13.877 1.00 91.75 84 TRP A CA 1
ATOM 686 C C . TRP A 1 84 ? 4.810 2.158 -15.229 1.00 91.75 84 TRP A C 1
ATOM 688 O O . TRP A 1 84 ? 5.604 1.898 -16.125 1.00 91.75 84 TRP A O 1
ATOM 698 N N . ALA A 1 85 ? 3.845 3.067 -15.372 1.00 89.69 85 ALA A N 1
ATOM 699 C CA . ALA A 1 85 ? 3.573 3.763 -16.628 1.00 89.69 85 ALA A CA 1
ATOM 700 C C . ALA A 1 85 ? 4.757 4.636 -17.074 1.00 89.69 85 ALA A C 1
ATOM 702 O O . ALA A 1 85 ? 5.140 4.628 -18.244 1.00 89.69 85 ALA A O 1
ATOM 703 N N . HIS A 1 86 ? 5.384 5.349 -16.132 1.00 86.31 86 HIS A N 1
ATOM 704 C CA . HIS A 1 86 ? 6.582 6.137 -16.422 1.00 86.31 86 HIS A CA 1
ATOM 705 C C . HIS A 1 86 ? 7.749 5.227 -16.805 1.00 86.31 86 HIS A C 1
ATOM 707 O O . HIS A 1 86 ? 8.461 5.517 -17.763 1.00 86.31 86 HIS A O 1
ATOM 713 N N . LEU A 1 87 ? 7.940 4.113 -16.095 1.00 85.38 87 LEU A N 1
ATOM 714 C CA . LEU A 1 87 ? 8.967 3.141 -16.447 1.00 85.38 87 LEU A CA 1
ATOM 715 C C . LEU A 1 87 ? 8.738 2.551 -17.832 1.00 85.38 87 LEU A C 1
ATOM 717 O O . LEU A 1 87 ? 9.678 2.507 -18.611 1.00 85.38 87 LEU A O 1
ATOM 721 N N . ASP A 1 88 ? 7.519 2.136 -18.153 1.00 85.00 88 ASP A N 1
ATOM 722 C CA . ASP A 1 88 ? 7.173 1.576 -19.457 1.00 85.00 88 ASP A CA 1
ATOM 723 C C . ASP A 1 88 ? 7.514 2.559 -20.588 1.00 85.00 88 ASP A C 1
ATOM 725 O O . ASP A 1 88 ? 8.218 2.208 -21.535 1.00 85.00 88 ASP A O 1
ATOM 729 N N . TYR A 1 89 ? 7.148 3.834 -20.424 1.00 82.19 89 TYR A N 1
ATOM 730 C CA . TYR A 1 89 ? 7.483 4.882 -21.383 1.00 82.19 89 TYR A CA 1
ATOM 731 C C . TYR A 1 89 ? 8.995 5.139 -21.488 1.00 82.19 89 TYR A C 1
ATOM 733 O O . TYR A 1 89 ? 9.566 5.070 -22.579 1.00 82.19 89 TYR A O 1
ATOM 741 N N . TYR A 1 90 ? 9.676 5.421 -20.373 1.00 77.19 90 TYR A N 1
ATOM 742 C CA . TYR A 1 90 ? 11.083 5.832 -20.415 1.00 77.19 90 TYR A CA 1
ATOM 743 C C . TYR A 1 90 ? 12.033 4.695 -20.786 1.00 77.19 90 TYR A C 1
ATOM 745 O O . TYR A 1 90 ? 13.045 4.929 -21.443 1.00 77.19 90 TYR A O 1
ATOM 753 N N . MET A 1 91 ? 11.703 3.468 -20.392 1.00 73.12 91 MET A N 1
ATOM 754 C CA . MET A 1 91 ? 12.550 2.303 -20.621 1.00 73.12 91 MET A CA 1
ATOM 755 C C . MET A 1 91 ? 12.340 1.664 -21.994 1.00 73.12 91 MET A C 1
ATOM 757 O O . MET A 1 91 ? 13.266 1.032 -22.499 1.00 73.12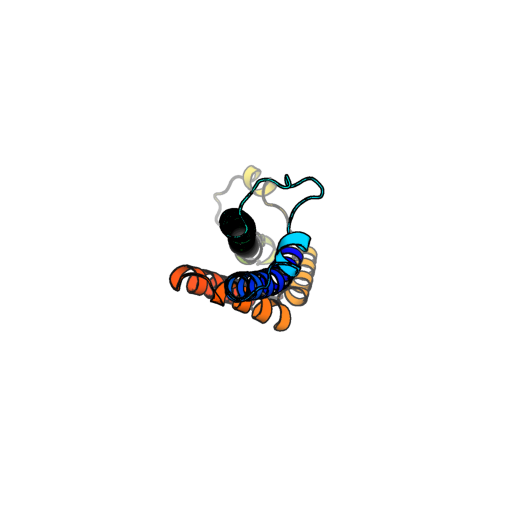 91 MET A O 1
ATOM 761 N N . LEU A 1 92 ? 11.153 1.804 -22.601 1.00 69.88 92 LEU A N 1
ATOM 762 C CA . LEU A 1 92 ? 10.833 1.161 -23.883 1.00 69.88 92 LEU A CA 1
ATOM 763 C C . LEU A 1 92 ? 10.684 2.144 -25.050 1.00 69.88 92 LEU A C 1
ATOM 765 O O . LEU A 1 92 ? 10.935 1.756 -26.188 1.00 69.88 92 LEU A O 1
ATOM 769 N N . GLN A 1 93 ? 10.274 3.392 -24.800 1.00 66.81 93 GLN A N 1
ATOM 770 C CA . GLN A 1 93 ? 9.869 4.331 -25.858 1.00 66.81 93 GLN A CA 1
ATOM 771 C C . GLN A 1 93 ? 10.743 5.589 -25.942 1.00 66.81 93 GLN A C 1
ATOM 773 O O . GLN A 1 93 ? 10.919 6.133 -27.031 1.00 66.81 93 GLN A O 1
ATOM 778 N N . ALA A 1 94 ? 11.301 6.055 -24.819 1.00 59.84 94 ALA A N 1
ATOM 779 C CA . ALA A 1 94 ? 12.055 7.311 -24.770 1.00 59.84 94 ALA A CA 1
ATOM 780 C C . ALA A 1 94 ? 13.538 7.186 -25.159 1.00 59.84 94 ALA A C 1
ATOM 782 O O . ALA A 1 94 ? 14.199 8.212 -25.306 1.00 59.84 94 ALA A O 1
ATOM 783 N N . ILE A 1 95 ? 14.073 5.971 -25.346 1.00 57.62 95 ILE A N 1
ATOM 784 C CA . ILE A 1 95 ? 15.437 5.783 -25.861 1.00 57.62 95 ILE A CA 1
ATOM 785 C C . ILE A 1 95 ? 15.418 6.160 -27.350 1.00 57.62 95 ILE A C 1
ATOM 787 O O . ILE A 1 95 ? 14.814 5.439 -28.151 1.00 57.62 95 ILE A O 1
ATOM 791 N N . PRO A 1 96 ? 16.049 7.272 -27.769 1.00 50.41 96 PRO A N 1
ATOM 792 C CA . PRO A 1 96 ? 16.009 7.678 -29.163 1.00 50.41 96 PRO A CA 1
ATOM 793 C C . PRO A 1 96 ? 16.687 6.600 -30.013 1.00 50.41 96 PRO A C 1
ATOM 795 O O . PRO A 1 96 ? 17.828 6.233 -29.744 1.00 50.41 96 PRO A O 1
ATOM 798 N N . SER A 1 97 ? 16.056 6.155 -31.106 1.00 48.78 97 SER A N 1
ATOM 799 C CA . SER A 1 97 ? 16.672 5.221 -32.073 1.00 48.78 97 SER A CA 1
ATOM 800 C C . SER A 1 97 ? 18.024 5.687 -32.635 1.00 48.78 97 SER A C 1
ATOM 802 O O . SER A 1 97 ? 18.724 4.902 -33.266 1.00 48.78 97 SER A O 1
ATOM 804 N N . LYS A 1 98 ? 18.434 6.938 -32.376 1.00 44.00 98 LYS A N 1
ATOM 805 C CA . LYS A 1 98 ? 19.768 7.451 -32.707 1.00 44.00 98 LYS A CA 1
ATOM 806 C C . LYS A 1 98 ? 20.894 6.746 -31.938 1.00 44.00 98 LYS A C 1
ATOM 808 O O . LYS A 1 98 ? 21.975 6.607 -32.492 1.00 44.00 98 LYS A O 1
ATOM 813 N N . THR A 1 99 ? 20.650 6.248 -30.725 1.00 46.72 99 THR A N 1
ATOM 814 C CA . THR A 1 99 ? 21.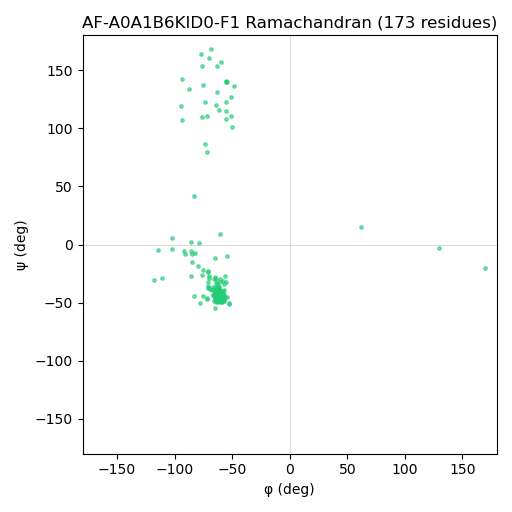629 5.448 -29.959 1.00 46.72 99 THR A CA 1
ATOM 815 C C . THR A 1 99 ? 21.648 3.972 -30.380 1.00 46.72 99 THR A C 1
ATOM 817 O O . THR A 1 99 ? 22.497 3.216 -29.926 1.00 46.72 99 THR A O 1
ATOM 820 N N . LEU A 1 100 ? 20.715 3.552 -31.246 1.00 47.78 100 LEU A N 1
ATOM 821 C CA . LEU A 1 100 ? 20.527 2.158 -31.662 1.00 47.78 100 LEU A CA 1
ATOM 822 C C . LEU A 1 100 ? 21.091 1.845 -33.057 1.00 47.78 100 LEU A C 1
ATOM 824 O O . LEU A 1 100 ? 21.026 0.694 -33.475 1.00 47.78 100 LEU A O 1
ATOM 828 N N . GLY A 1 101 ? 21.613 2.833 -33.796 1.00 47.56 101 GLY A N 1
ATOM 829 C CA . GLY A 1 101 ? 22.098 2.624 -35.170 1.00 47.56 101 GLY A CA 1
ATOM 830 C C . GLY A 1 101 ? 21.013 2.158 -36.154 1.00 47.56 101 GLY A C 1
ATOM 831 O O . GLY A 1 101 ? 21.333 1.665 -37.229 1.00 47.56 101 GLY A O 1
ATOM 832 N N . ILE A 1 102 ? 19.733 2.289 -35.788 1.00 52.78 102 ILE A N 1
ATOM 833 C CA . ILE A 1 102 ? 18.601 1.930 -36.642 1.00 52.78 102 ILE A CA 1
ATOM 834 C C . ILE A 1 102 ? 18.180 3.195 -37.385 1.00 52.78 102 ILE A C 1
ATOM 836 O O . ILE A 1 102 ? 17.601 4.114 -36.796 1.00 52.78 102 ILE A O 1
ATOM 840 N N . ASP A 1 103 ? 18.489 3.236 -38.679 1.00 43.62 103 ASP A N 1
ATOM 841 C CA . ASP A 1 103 ? 18.016 4.267 -39.595 1.00 43.62 103 ASP A CA 1
ATOM 842 C C . ASP A 1 103 ? 16.491 4.415 -39.489 1.00 43.62 103 ASP A C 1
ATOM 844 O O . ASP A 1 103 ? 15.729 3.451 -39.586 1.00 43.62 103 ASP A O 1
ATOM 848 N N . LYS A 1 104 ? 16.032 5.650 -39.256 1.00 51.72 104 LYS A N 1
ATOM 849 C CA . LYS A 1 104 ? 14.601 5.975 -39.181 1.00 51.72 104 LYS A CA 1
ATOM 850 C C . LYS A 1 104 ? 13.884 5.524 -40.466 1.00 51.72 104 LYS A C 1
ATOM 852 O O . LYS A 1 104 ? 14.361 5.853 -41.554 1.00 51.72 104 LYS A O 1
ATOM 857 N N . PRO A 1 105 ? 12.657 4.970 -40.388 1.00 43.56 105 PRO A N 1
ATOM 858 C CA . PRO A 1 105 ? 11.756 5.040 -41.523 1.00 43.56 105 PRO A CA 1
ATOM 859 C C . PRO A 1 105 ? 11.430 6.520 -41.763 1.00 43.56 105 PRO A C 1
ATOM 861 O O . PRO A 1 105 ? 10.941 7.230 -40.876 1.00 43.56 105 PRO A O 1
ATOM 864 N N . ARG A 1 106 ? 11.776 7.001 -42.960 1.00 49.41 106 ARG A N 1
ATOM 865 C CA . ARG A 1 106 ? 11.451 8.338 -43.473 1.00 49.41 106 ARG A CA 1
ATOM 866 C C . ARG A 1 106 ? 9.945 8.581 -43.315 1.00 49.41 106 ARG A C 1
ATOM 868 O O . ARG A 1 106 ? 9.160 7.939 -44.001 1.00 49.41 106 ARG A O 1
ATOM 875 N N . GLY A 1 107 ? 9.535 9.487 -42.425 1.00 50.38 107 GLY A N 1
ATOM 876 C CA . GLY A 1 107 ? 8.114 9.851 -42.334 1.00 50.38 107 GLY A CA 1
ATOM 877 C C . GLY A 1 107 ? 7.668 10.710 -41.150 1.00 50.38 107 GLY A C 1
ATOM 878 O O . GLY A 1 107 ? 6.628 11.348 -41.249 1.00 50.38 107 GLY A O 1
ATOM 879 N N . ARG A 1 108 ? 8.419 10.790 -40.042 1.00 47.28 108 ARG A N 1
ATOM 880 C CA . ARG A 1 108 ? 8.060 11.701 -38.934 1.00 47.28 108 ARG A CA 1
ATOM 881 C C . ARG A 1 108 ? 8.785 13.037 -39.074 1.00 47.28 108 ARG A C 1
ATOM 883 O O . ARG A 1 108 ? 10.017 13.064 -39.082 1.00 47.28 108 ARG A O 1
ATOM 890 N N . SER A 1 109 ? 8.007 14.114 -39.199 1.00 46.25 109 SER A N 1
ATOM 891 C CA . SER A 1 109 ? 8.469 15.501 -39.301 1.00 46.25 109 SER A CA 1
ATOM 892 C C . SER A 1 109 ? 9.496 15.825 -38.211 1.00 46.25 109 SER A C 1
ATOM 894 O O . SER A 1 109 ? 9.343 15.448 -37.047 1.00 46.25 109 SER A O 1
ATOM 896 N N . ALA A 1 110 ? 10.573 16.517 -38.593 1.00 50.22 110 ALA A N 1
ATOM 897 C CA . ALA A 1 110 ? 11.664 16.892 -37.692 1.00 50.22 110 ALA A CA 1
ATOM 898 C C . ALA A 1 110 ? 11.181 17.703 -36.471 1.00 50.22 110 ALA A C 1
ATOM 900 O O . ALA A 1 110 ? 11.755 17.571 -35.396 1.00 50.22 110 ALA A O 1
ATOM 901 N N . GLN A 1 111 ? 10.065 18.425 -36.609 1.00 45.50 111 GLN A N 1
ATOM 902 C CA . GLN A 1 111 ? 9.427 19.196 -35.538 1.00 45.50 111 GLN A CA 1
ATOM 903 C C . GLN A 1 111 ? 8.856 18.334 -34.396 1.00 45.50 111 GLN A C 1
ATOM 905 O O . GLN A 1 111 ? 8.861 18.770 -33.253 1.00 45.50 111 GLN A O 1
ATOM 910 N N . MET A 1 112 ? 8.424 17.087 -34.643 1.00 44.72 112 MET A N 1
ATOM 911 C CA . MET A 1 112 ? 8.001 16.191 -33.549 1.00 44.72 112 MET A CA 1
ATOM 912 C C . MET A 1 112 ? 9.179 15.529 -32.827 1.00 44.72 112 MET A C 1
ATOM 914 O O . MET A 1 112 ? 9.015 15.034 -31.716 1.00 44.72 112 MET A O 1
ATOM 918 N N . ALA A 1 113 ? 10.364 15.501 -33.444 1.00 47.16 113 ALA A N 1
ATOM 919 C CA . ALA A 1 113 ? 11.555 14.940 -32.818 1.00 47.16 113 ALA A CA 1
ATOM 920 C C . ALA A 1 113 ? 12.150 15.881 -31.754 1.00 47.16 113 ALA A C 1
ATOM 922 O O . ALA A 1 113 ? 12.769 15.388 -30.815 1.00 47.16 113 ALA A O 1
ATOM 923 N N . GLU A 1 114 ? 11.926 17.195 -31.857 1.00 44.22 114 GLU A N 1
ATOM 924 C CA . GLU A 1 114 ? 12.341 18.186 -30.848 1.00 44.22 114 GLU A CA 1
ATOM 925 C C . GLU A 1 114 ? 11.519 18.116 -29.554 1.00 44.22 114 GLU A C 1
ATOM 927 O O . GLU A 1 114 ? 12.024 18.469 -28.494 1.00 44.22 114 GLU A O 1
ATOM 932 N N . MET A 1 115 ? 10.294 17.578 -29.605 1.00 46.94 115 MET A N 1
ATOM 933 C CA . MET A 1 115 ? 9.465 17.331 -28.416 1.00 46.94 115 MET A CA 1
ATOM 934 C C . MET A 1 115 ? 9.764 15.979 -27.743 1.00 46.94 115 MET A C 1
ATOM 936 O O . MET A 1 115 ? 9.097 15.592 -26.781 1.00 46.94 115 MET A O 1
ATOM 940 N N . THR A 1 116 ? 10.741 15.225 -28.258 1.00 53.03 116 THR A N 1
ATOM 941 C CA . THR A 1 116 ? 11.195 13.990 -27.614 1.00 53.03 116 THR A CA 1
ATOM 942 C C . THR A 1 116 ? 12.054 14.410 -26.435 1.00 53.03 116 THR A C 1
ATOM 944 O O . THR A 1 116 ? 13.143 14.940 -26.634 1.00 53.03 116 THR A O 1
ATOM 947 N N . TRP A 1 117 ? 11.566 14.202 -25.213 1.00 55.94 117 TRP A N 1
ATOM 948 C CA . TRP A 1 117 ? 12.376 14.322 -24.004 1.00 55.94 117 TRP A CA 1
ATOM 949 C C . TRP A 1 117 ? 13.660 13.507 -24.192 1.00 55.94 117 TRP A C 1
ATOM 951 O O . TRP A 1 117 ? 13.637 12.279 -24.121 1.00 55.94 117 TRP A O 1
ATOM 961 N N . CYS A 1 118 ? 14.770 14.180 -24.500 1.00 60.00 118 CYS A N 1
ATOM 962 C CA . CYS A 1 118 ? 16.074 13.557 -24.679 1.00 60.00 118 CYS A CA 1
ATOM 963 C C . CYS A 1 118 ? 16.595 13.121 -23.307 1.00 60.00 118 CYS A C 1
ATOM 965 O O . CYS A 1 118 ? 17.396 13.817 -22.689 1.00 60.00 118 CYS A O 1
ATOM 967 N N . VAL A 1 119 ? 16.105 11.989 -22.806 1.00 66.12 119 VAL A N 1
ATOM 968 C CA . VAL A 1 119 ? 16.609 11.379 -21.575 1.00 66.12 119 VAL A CA 1
ATOM 969 C C . VAL A 1 119 ? 17.965 10.758 -21.881 1.00 66.12 119 VAL A C 1
ATOM 971 O O . VAL A 1 119 ? 18.092 9.929 -22.785 1.00 66.12 119 VAL A O 1
ATOM 974 N N . THR A 1 120 ? 19.000 11.170 -21.150 1.00 72.94 120 THR A N 1
ATOM 975 C CA . THR A 1 120 ? 20.338 10.599 -21.337 1.00 72.94 120 THR A CA 1
ATOM 976 C C . THR A 1 120 ? 20.428 9.211 -20.704 1.00 72.94 120 THR A C 1
ATOM 978 O O . THR A 1 120 ? 19.747 8.905 -19.723 1.00 72.94 120 THR A O 1
ATOM 981 N N . VAL A 1 121 ? 21.323 8.367 -21.223 1.00 75.06 121 VAL A N 1
ATOM 982 C CA . VAL A 1 121 ? 21.603 7.039 -20.642 1.00 75.06 121 VAL A CA 1
ATOM 983 C C . VAL A 1 121 ? 22.046 7.161 -19.176 1.00 75.06 121 VAL A C 1
ATOM 985 O O . VAL A 1 121 ? 21.689 6.337 -18.339 1.00 75.06 121 VAL A O 1
ATOM 988 N N . GLU A 1 122 ? 22.762 8.233 -18.823 1.00 79.12 122 GLU A N 1
ATOM 989 C CA . GLU A 1 122 ? 23.153 8.516 -17.439 1.00 79.12 122 GLU A CA 1
ATOM 990 C C . GLU A 1 122 ? 21.943 8.798 -16.533 1.00 79.12 122 GLU A C 1
ATOM 992 O O . GLU A 1 122 ? 21.863 8.258 -15.429 1.00 79.12 122 GLU A O 1
ATOM 997 N N . GLN A 1 123 ? 20.978 9.604 -16.992 1.00 80.88 123 GLN A N 1
ATOM 998 C CA . GLN A 1 123 ? 19.733 9.855 -16.257 1.00 80.88 123 GLN A CA 1
ATOM 999 C C . GLN A 1 123 ? 18.926 8.567 -16.072 1.00 80.88 123 GLN A C 1
ATOM 1001 O O . GLN A 1 123 ? 18.404 8.320 -14.984 1.00 80.88 123 GLN A O 1
ATOM 1006 N N . LEU A 1 124 ? 18.890 7.714 -17.099 1.00 80.19 124 LEU A N 1
ATOM 1007 C CA . LEU A 1 124 ? 18.236 6.410 -17.038 1.00 80.19 124 LEU A CA 1
ATOM 1008 C C . LEU A 1 124 ? 18.898 5.489 -16.007 1.00 80.19 124 LEU A C 1
ATOM 1010 O O . LEU A 1 124 ? 18.216 4.864 -15.196 1.00 80.19 124 LEU A O 1
ATOM 1014 N N . ASN A 1 125 ? 20.231 5.453 -15.990 1.00 82.00 125 ASN A N 1
ATOM 1015 C CA . ASN A 1 125 ? 20.999 4.676 -15.023 1.00 82.00 125 ASN A CA 1
ATOM 1016 C C . ASN A 1 125 ? 20.808 5.195 -13.592 1.00 82.00 125 ASN A C 1
ATOM 1018 O O . ASN A 1 125 ? 20.608 4.390 -12.683 1.00 82.00 125 ASN A O 1
ATOM 1022 N N . LYS A 1 126 ? 20.794 6.518 -13.375 1.00 86.12 126 LYS A N 1
ATOM 1023 C CA . LYS A 1 126 ? 20.490 7.119 -12.061 1.00 86.12 126 LYS A CA 1
ATOM 1024 C C . LYS A 1 126 ? 19.086 6.748 -11.587 1.00 86.12 126 LYS A C 1
ATOM 1026 O O . LYS A 1 126 ? 18.925 6.327 -10.442 1.00 86.12 126 LYS A O 1
ATOM 1031 N N . LEU A 1 127 ? 18.088 6.835 -12.470 1.00 85.75 127 LEU A N 1
ATOM 1032 C CA . LEU A 1 127 ? 16.718 6.414 -12.178 1.00 85.75 127 LEU A CA 1
ATOM 1033 C C . LEU A 1 127 ? 16.661 4.926 -11.813 1.00 85.75 127 LEU A C 1
ATOM 1035 O O . LEU A 1 127 ? 16.078 4.567 -10.793 1.00 85.75 127 LEU A O 1
ATOM 1039 N N . LYS A 1 128 ? 17.310 4.064 -12.604 1.00 85.44 128 LYS A N 1
ATOM 1040 C CA . LYS A 1 128 ? 17.396 2.623 -12.345 1.00 85.44 128 LYS A CA 1
ATOM 1041 C C . LYS A 1 128 ? 18.003 2.334 -10.972 1.00 85.44 128 LYS A C 1
ATOM 1043 O O . LYS A 1 128 ? 17.416 1.567 -10.218 1.00 85.44 128 LYS A O 1
ATOM 1048 N N . GLN A 1 129 ? 19.122 2.965 -10.617 1.00 87.81 129 GLN A N 1
ATOM 1049 C CA . GLN A 1 129 ? 19.752 2.782 -9.303 1.00 87.81 129 GLN A CA 1
ATOM 1050 C C . GLN A 1 129 ? 18.851 3.254 -8.155 1.00 87.81 129 GLN A C 1
ATOM 1052 O O . GLN A 1 129 ? 18.690 2.539 -7.166 1.00 87.81 129 GLN A O 1
ATOM 1057 N N . GLY A 1 130 ? 18.198 4.411 -8.305 1.00 89.81 130 GLY A N 1
ATOM 1058 C CA . GLY A 1 130 ? 17.225 4.899 -7.326 1.00 89.81 130 GLY A CA 1
ATOM 1059 C C . GLY A 1 130 ? 16.054 3.931 -7.137 1.00 89.81 130 GLY A C 1
ATOM 1060 O O . GLY A 1 130 ? 15.669 3.623 -6.011 1.00 89.81 130 GLY A O 1
ATOM 1061 N N . LEU A 1 131 ? 15.531 3.375 -8.230 1.00 89.31 131 LEU A N 1
ATOM 1062 C CA . LEU A 1 131 ? 14.451 2.396 -8.181 1.00 89.31 131 LEU A CA 1
ATOM 1063 C C . LEU A 1 131 ? 14.885 1.058 -7.584 1.00 89.31 131 LEU A C 1
ATOM 1065 O O . LEU A 1 131 ? 14.112 0.489 -6.826 1.00 89.31 131 LEU A O 1
ATOM 1069 N N . ILE A 1 132 ? 16.099 0.570 -7.861 1.00 89.25 132 ILE A N 1
ATOM 1070 C CA . ILE A 1 132 ? 16.650 -0.635 -7.211 1.00 89.25 132 ILE A CA 1
ATOM 1071 C C . ILE A 1 132 ? 16.755 -0.421 -5.699 1.00 89.25 132 ILE A C 1
ATOM 1073 O O . ILE A 1 132 ? 16.385 -1.302 -4.924 1.00 89.25 132 ILE A O 1
ATOM 1077 N N . SER A 1 133 ? 17.227 0.755 -5.278 1.00 91.44 133 SER A N 1
ATOM 1078 C CA . SER A 1 133 ? 17.350 1.107 -3.863 1.00 91.44 133 SER A CA 1
ATOM 1079 C C . SER A 1 133 ? 15.990 1.111 -3.154 1.00 91.44 133 SER A C 1
ATOM 1081 O O . SER A 1 133 ? 15.866 0.559 -2.058 1.00 91.44 133 SER A O 1
ATOM 1083 N N . VAL A 1 134 ? 14.957 1.672 -3.793 1.00 91.69 134 VAL A N 1
ATOM 1084 C CA . VAL A 1 134 ? 13.602 1.765 -3.228 1.00 91.69 134 VAL A CA 1
ATOM 1085 C C . VAL A 1 134 ? 12.842 0.436 -3.316 1.00 91.69 134 VAL A C 1
ATOM 1087 O O . VAL A 1 134 ? 12.323 -0.027 -2.307 1.00 91.69 134 VAL A O 1
ATOM 1090 N N . PHE A 1 135 ? 12.795 -0.214 -4.483 1.00 90.88 135 PHE A N 1
ATOM 1091 C CA . PHE A 1 135 ? 12.117 -1.501 -4.722 1.00 90.88 135 PHE A CA 1
ATOM 1092 C C . PHE A 1 135 ? 12.975 -2.710 -4.319 1.00 90.88 135 PHE A C 1
ATOM 1094 O O . PHE A 1 135 ? 13.012 -3.739 -5.001 1.00 90.88 135 PHE A O 1
ATOM 1101 N N . ASN A 1 136 ? 13.651 -2.602 -3.180 1.00 91.12 136 ASN A N 1
ATOM 1102 C CA . ASN A 1 136 ? 14.330 -3.729 -2.558 1.00 91.12 136 ASN A CA 1
ATOM 1103 C C . ASN A 1 136 ? 13.316 -4.760 -2.018 1.00 91.12 136 ASN A C 1
ATOM 1105 O O . ASN A 1 136 ? 12.108 -4.506 -1.939 1.00 91.12 136 ASN A O 1
ATOM 1109 N N . ASP A 1 137 ? 13.798 -5.944 -1.641 1.00 90.81 137 ASP A N 1
ATOM 1110 C CA . ASP A 1 137 ? 12.916 -7.030 -1.206 1.00 90.81 137 ASP A CA 1
ATOM 1111 C C . ASP A 1 137 ? 12.140 -6.701 0.075 1.00 90.81 137 ASP A C 1
ATOM 1113 O O . ASP A 1 137 ? 10.989 -7.114 0.205 1.00 90.81 137 ASP A O 1
ATOM 1117 N N . THR A 1 138 ? 12.717 -5.921 0.993 1.00 93.19 138 THR A N 1
ATOM 1118 C CA . THR A 1 138 ? 12.036 -5.479 2.219 1.00 93.19 138 THR A CA 1
ATOM 1119 C C . THR A 1 138 ? 10.841 -4.594 1.889 1.00 93.19 138 THR A C 1
ATOM 1121 O O . THR A 1 138 ? 9.731 -4.848 2.349 1.00 93.19 138 THR A O 1
ATOM 1124 N N . PHE A 1 139 ? 11.036 -3.585 1.041 1.00 92.94 139 PHE A N 1
ATOM 1125 C CA . PHE A 1 139 ? 9.961 -2.688 0.644 1.00 92.94 139 PHE A CA 1
ATOM 1126 C C . PHE A 1 139 ? 8.878 -3.414 -0.163 1.00 92.94 139 PHE A C 1
ATOM 1128 O O . PHE A 1 139 ? 7.693 -3.199 0.076 1.00 92.94 139 PHE A O 1
ATOM 1135 N N . CYS A 1 140 ? 9.261 -4.336 -1.054 1.00 91.56 140 CYS A N 1
ATOM 1136 C CA . CYS A 1 140 ? 8.299 -5.157 -1.792 1.00 91.56 140 CYS A CA 1
ATOM 1137 C C . CYS A 1 140 ? 7.450 -6.030 -0.856 1.00 91.56 140 CYS A C 1
ATOM 1139 O O . CYS A 1 140 ? 6.239 -6.117 -1.038 1.00 91.56 140 CYS A O 1
ATOM 1141 N N . LYS A 1 141 ? 8.055 -6.646 0.169 1.00 91.44 141 LYS A N 1
ATOM 1142 C CA . LYS A 1 141 ? 7.314 -7.402 1.192 1.00 91.44 141 LYS A CA 1
ATOM 1143 C C . LYS A 1 141 ? 6.351 -6.501 1.966 1.00 91.44 141 LYS A C 1
ATOM 1145 O O . LYS A 1 141 ? 5.205 -6.886 2.171 1.00 91.44 141 LYS A O 1
ATOM 1150 N N . ASN A 1 142 ? 6.786 -5.294 2.329 1.00 92.00 142 ASN A N 1
ATOM 1151 C CA . ASN A 1 142 ? 5.941 -4.324 3.026 1.00 92.00 142 ASN A CA 1
ATOM 1152 C C . ASN A 1 142 ? 4.758 -3.854 2.166 1.00 92.00 142 ASN A C 1
ATOM 1154 O O . ASN A 1 142 ? 3.672 -3.660 2.704 1.00 92.00 142 ASN A O 1
ATOM 1158 N N . LEU A 1 143 ? 4.944 -3.694 0.852 1.00 91.00 143 LEU A N 1
ATOM 1159 C CA . LEU A 1 143 ? 3.859 -3.401 -0.090 1.00 91.00 143 LEU A CA 1
ATOM 1160 C C . LEU A 1 143 ? 2.858 -4.556 -0.185 1.00 91.00 143 LEU A C 1
ATOM 1162 O O . LEU A 1 143 ? 1.656 -4.327 -0.115 1.00 91.00 1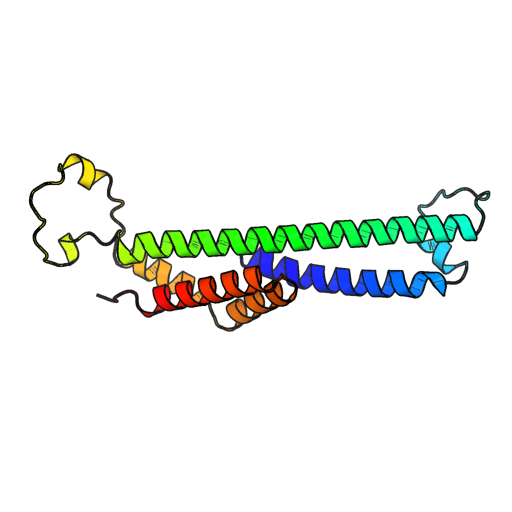43 LEU A O 1
ATOM 1166 N N . ILE A 1 144 ? 3.342 -5.795 -0.297 1.00 90.00 144 ILE A N 1
ATOM 1167 C CA . ILE A 1 144 ? 2.467 -6.976 -0.347 1.00 90.00 144 ILE A CA 1
ATOM 1168 C C . ILE A 1 144 ? 1.657 -7.096 0.950 1.00 90.00 144 ILE A C 1
ATOM 1170 O O . ILE A 1 144 ? 0.471 -7.402 0.904 1.00 90.00 144 ILE A O 1
ATOM 1174 N N . ALA A 1 145 ? 2.267 -6.811 2.102 1.00 89.44 145 ALA A N 1
ATOM 1175 C CA . ALA A 1 145 ? 1.583 -6.840 3.392 1.00 89.44 145 ALA A CA 1
ATOM 1176 C C . ALA A 1 145 ? 0.447 -5.805 3.505 1.00 89.44 145 ALA A C 1
ATOM 1178 O O . ALA A 1 145 ? -0.557 -6.097 4.145 1.00 89.44 145 ALA A O 1
ATOM 1179 N N . VAL A 1 146 ? 0.574 -4.633 2.865 1.00 87.00 146 VAL A N 1
ATOM 1180 C CA . VAL A 1 146 ? -0.529 -3.654 2.763 1.00 87.00 146 VAL A CA 1
ATOM 1181 C C . VAL A 1 146 ? -1.700 -4.267 1.998 1.00 87.00 146 VAL A C 1
ATOM 1183 O O . VAL A 1 146 ? -2.841 -4.169 2.417 1.00 87.00 146 VAL A O 1
ATOM 1186 N N . THR A 1 147 ? -1.412 -4.991 0.917 1.00 80.31 147 THR A N 1
ATOM 1187 C CA . THR A 1 147 ? -2.442 -5.551 0.028 1.00 80.31 147 THR A CA 1
ATOM 1188 C C . THR A 1 147 ? -3.121 -6.820 0.545 1.00 80.31 147 THR A C 1
ATOM 1190 O O . THR A 1 147 ? -3.954 -7.391 -0.152 1.00 80.31 147 THR A O 1
ATOM 1193 N N . GLN A 1 148 ? -2.760 -7.308 1.736 1.00 78.88 148 GLN A N 1
ATOM 1194 C CA . GLN A 1 148 ? -3.350 -8.532 2.291 1.00 78.88 148 GLN A CA 1
ATOM 1195 C C . GLN A 1 148 ? -4.809 -8.359 2.716 1.00 78.88 148 GLN A C 1
ATOM 1197 O O . GLN A 1 148 ? -5.546 -9.341 2.679 1.00 78.88 148 GLN A O 1
ATOM 1202 N N . ASP A 1 149 ? -5.208 -7.140 3.078 1.00 70.81 149 ASP A N 1
ATOM 1203 C CA . ASP A 1 149 ? -6.577 -6.836 3.506 1.00 70.81 149 ASP A CA 1
ATOM 1204 C C . ASP A 1 149 ? -7.476 -6.406 2.333 1.00 70.81 149 ASP A C 1
ATOM 1206 O O . ASP A 1 149 ? -8.691 -6.294 2.494 1.00 70.81 149 ASP A O 1
ATOM 1210 N N . LEU A 1 150 ? -6.890 -6.206 1.146 1.00 72.19 150 LEU A N 1
ATOM 1211 C CA . LEU A 1 150 ? -7.619 -5.877 -0.074 1.00 72.19 150 LEU A CA 1
ATOM 1212 C C . LEU A 1 150 ? -8.442 -7.065 -0.576 1.00 72.19 150 LEU A C 1
ATOM 1214 O O . LEU A 1 150 ? -8.161 -8.238 -0.301 1.00 72.19 150 LEU A O 1
ATOM 1218 N N . ASN A 1 151 ? -9.433 -6.761 -1.414 1.00 76.69 151 ASN A N 1
ATOM 1219 C CA . ASN A 1 151 ? -10.117 -7.796 -2.173 1.00 76.69 151 ASN A CA 1
ATOM 1220 C C . ASN A 1 151 ? -9.119 -8.561 -3.081 1.00 76.69 151 ASN A C 1
ATOM 1222 O O . ASN A 1 151 ? -8.034 -8.091 -3.436 1.00 76.69 151 ASN A O 1
ATOM 1226 N N . THR A 1 152 ? -9.484 -9.790 -3.450 1.00 76.12 152 THR A N 1
ATOM 1227 C CA . THR A 1 152 ? -8.576 -10.688 -4.190 1.00 76.12 152 THR A CA 1
ATOM 1228 C C . THR A 1 152 ? -8.127 -10.140 -5.551 1.00 76.12 152 THR A C 1
ATOM 1230 O O . THR A 1 152 ? -7.014 -10.446 -5.985 1.00 76.12 152 THR A O 1
ATOM 1233 N N . SER A 1 153 ? -8.951 -9.320 -6.212 1.00 75.75 153 SER A N 1
ATOM 1234 C CA . SER A 1 153 ? -8.628 -8.691 -7.496 1.00 75.75 153 SER A CA 1
ATOM 1235 C C . SER A 1 153 ? -7.576 -7.594 -7.360 1.00 75.75 153 SER A C 1
ATOM 1237 O O . SER A 1 153 ? -6.593 -7.607 -8.104 1.00 75.75 153 SER A O 1
ATOM 1239 N N . ASP A 1 154 ? -7.729 -6.701 -6.385 1.00 77.75 154 ASP A N 1
ATOM 1240 C CA . ASP A 1 154 ? -6.855 -5.539 -6.191 1.00 77.75 154 ASP A CA 1
ATOM 1241 C C . ASP A 1 154 ? -5.483 -5.989 -5.688 1.00 77.75 154 ASP A C 1
ATOM 1243 O O . ASP A 1 154 ? -4.440 -5.537 -6.168 1.00 77.75 154 ASP A O 1
ATOM 1247 N N . ARG A 1 155 ? -5.463 -7.005 -4.817 1.00 83.81 155 ARG A N 1
ATOM 1248 C CA . ARG A 1 155 ? -4.228 -7.683 -4.424 1.00 83.81 155 ARG A CA 1
ATOM 1249 C C . ARG A 1 155 ? -3.483 -8.256 -5.633 1.00 83.81 155 ARG A C 1
ATOM 1251 O O . ARG A 1 155 ? -2.281 -8.033 -5.783 1.00 83.81 155 ARG A O 1
ATOM 1258 N N . GLY A 1 156 ? -4.187 -8.975 -6.510 1.00 86.00 156 GLY A N 1
ATOM 1259 C CA . GLY A 1 156 ? -3.600 -9.546 -7.724 1.00 86.00 156 GLY A CA 1
ATOM 1260 C C . GLY A 1 156 ? -3.047 -8.475 -8.670 1.00 86.00 156 GLY A C 1
ATOM 1261 O O . GLY A 1 156 ? -1.980 -8.659 -9.265 1.00 86.00 156 GLY A O 1
ATOM 1262 N N . PHE A 1 157 ? -3.730 -7.334 -8.772 1.00 85.38 157 PHE A N 1
ATOM 1263 C CA . PHE A 1 157 ? -3.281 -6.188 -9.557 1.00 85.38 157 PHE A CA 1
ATOM 1264 C C . PHE A 1 157 ? -1.984 -5.581 -9.007 1.00 85.38 157 PHE A C 1
ATOM 1266 O O . PHE A 1 157 ? -1.016 -5.414 -9.759 1.00 85.38 157 PHE A O 1
ATOM 1273 N N . VAL A 1 158 ? -1.912 -5.322 -7.699 1.00 86.94 158 VAL A N 1
ATOM 1274 C CA . VAL A 1 158 ? -0.717 -4.752 -7.061 1.00 86.94 158 VAL A CA 1
ATOM 1275 C C . VAL A 1 158 ? 0.478 -5.704 -7.146 1.00 86.94 158 VAL A C 1
ATOM 1277 O O . VAL A 1 158 ? 1.575 -5.284 -7.530 1.00 86.94 158 VAL A O 1
ATOM 1280 N N . GLU A 1 159 ? 0.287 -6.996 -6.876 1.00 90.31 159 GLU A N 1
ATOM 1281 C CA . GLU A 1 159 ? 1.342 -8.006 -7.023 1.00 90.31 159 GLU A CA 1
ATOM 1282 C C . GLU A 1 159 ? 1.864 -8.069 -8.474 1.00 90.31 159 GLU A C 1
ATOM 1284 O O . GLU A 1 159 ? 3.079 -8.122 -8.715 1.00 90.31 159 GLU A O 1
ATOM 1289 N N . ALA A 1 160 ? 0.965 -7.992 -9.463 1.00 91.06 160 ALA A N 1
ATOM 1290 C CA . ALA A 1 160 ? 1.332 -7.951 -10.874 1.00 91.06 160 ALA A CA 1
ATOM 1291 C C . ALA A 1 160 ? 2.113 -6.678 -11.243 1.00 91.06 160 ALA A C 1
ATOM 1293 O O . ALA A 1 160 ? 3.106 -6.771 -11.976 1.00 91.06 160 ALA A O 1
ATOM 1294 N N . LEU A 1 161 ? 1.717 -5.507 -10.729 1.00 91.25 161 LEU A N 1
ATOM 1295 C CA . LEU A 1 161 ? 2.438 -4.246 -10.928 1.00 91.25 161 LEU A CA 1
ATOM 1296 C C . LEU A 1 161 ? 3.846 -4.308 -10.340 1.00 91.25 161 LEU A C 1
ATOM 1298 O O . LEU A 1 161 ? 4.807 -4.015 -11.051 1.00 91.25 161 LEU A O 1
ATOM 1302 N N . ILE A 1 162 ? 3.999 -4.763 -9.094 1.00 91.75 162 ILE A N 1
ATOM 1303 C CA . ILE A 1 162 ? 5.313 -4.921 -8.451 1.00 91.75 162 ILE A CA 1
ATOM 1304 C C . ILE A 1 162 ? 6.205 -5.833 -9.299 1.00 91.75 162 ILE A C 1
ATOM 1306 O O . ILE A 1 162 ? 7.357 -5.495 -9.583 1.0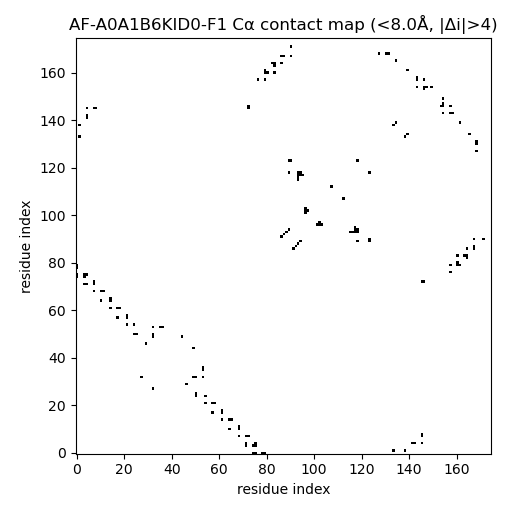0 91.75 162 ILE A O 1
ATOM 1310 N N . ARG A 1 163 ? 5.672 -6.965 -9.777 1.00 91.19 163 ARG A N 1
ATOM 1311 C CA . ARG A 1 163 ? 6.413 -7.888 -10.648 1.00 91.19 163 ARG A CA 1
ATOM 1312 C C . ARG A 1 163 ? 6.839 -7.227 -11.960 1.00 91.19 163 ARG A C 1
ATOM 1314 O O . ARG A 1 163 ? 7.981 -7.412 -12.384 1.00 91.19 163 ARG A O 1
ATOM 1321 N N . ARG A 1 164 ? 5.954 -6.464 -12.609 1.00 90.31 164 ARG A N 1
ATOM 1322 C CA . ARG A 1 164 ? 6.264 -5.737 -13.853 1.00 90.31 164 ARG A CA 1
ATOM 1323 C C . ARG A 1 164 ? 7.319 -4.660 -13.628 1.00 90.31 164 ARG A C 1
ATOM 1325 O O . ARG A 1 164 ? 8.270 -4.604 -14.399 1.00 90.31 164 ARG A O 1
ATOM 1332 N N . ILE A 1 165 ? 7.206 -3.876 -12.558 1.00 90.94 165 ILE A N 1
ATOM 1333 C CA . ILE A 1 165 ? 8.186 -2.850 -12.178 1.00 90.94 165 ILE A CA 1
ATOM 1334 C C . ILE A 1 165 ? 9.557 -3.491 -11.936 1.00 90.94 165 ILE A C 1
ATOM 1336 O O . ILE A 1 165 ? 10.535 -3.063 -12.546 1.00 90.94 165 ILE A O 1
ATOM 1340 N N . LYS A 1 166 ? 9.643 -4.573 -11.145 1.00 89.56 166 LYS A N 1
ATOM 1341 C 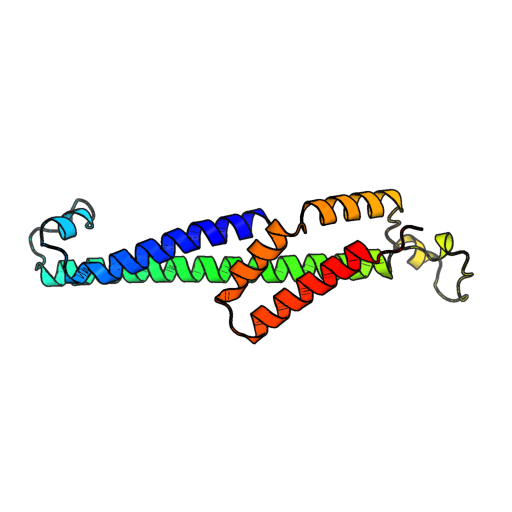CA . LYS A 1 166 ? 10.908 -5.307 -10.936 1.00 89.56 166 LYS A CA 1
ATOM 1342 C C . LYS A 1 166 ? 11.490 -5.819 -12.255 1.00 89.56 166 LYS A C 1
ATOM 1344 O O . LYS A 1 166 ? 12.691 -5.688 -12.476 1.00 89.56 166 LYS A O 1
ATOM 1349 N N . LYS A 1 167 ? 10.652 -6.356 -13.150 1.00 87.62 167 LYS A N 1
ATOM 1350 C CA . LYS A 1 167 ? 11.090 -6.820 -14.474 1.00 87.62 167 LYS A CA 1
ATOM 1351 C C . LYS A 1 167 ? 11.635 -5.666 -15.321 1.00 87.62 167 LYS A C 1
ATOM 1353 O O . LYS A 1 167 ? 12.694 -5.818 -15.917 1.00 87.62 167 LYS A O 1
ATOM 1358 N N . LEU A 1 168 ? 10.958 -4.518 -15.353 1.00 84.62 168 LEU A N 1
ATOM 1359 C CA . LEU A 1 168 ? 11.445 -3.333 -16.062 1.00 84.62 168 LEU A CA 1
ATOM 1360 C C . LEU A 1 168 ? 12.797 -2.897 -15.488 1.00 84.62 168 LEU A C 1
ATOM 1362 O O . LEU A 1 168 ? 13.763 -2.792 -16.226 1.00 84.62 168 LEU A O 1
ATOM 1366 N N . ILE A 1 169 ? 12.931 -2.783 -14.167 1.00 84.06 169 ILE A N 1
ATOM 1367 C CA . ILE A 1 169 ? 14.201 -2.414 -13.525 1.00 84.06 169 ILE A CA 1
ATOM 1368 C C . ILE A 1 169 ? 15.342 -3.388 -13.892 1.00 84.06 169 ILE A C 1
ATOM 1370 O O . ILE A 1 169 ? 16.456 -2.952 -14.188 1.00 84.06 169 ILE A O 1
ATOM 1374 N N . GLN A 1 170 ? 15.082 -4.700 -13.890 1.00 79.06 170 GLN A N 1
ATOM 1375 C CA . GLN A 1 170 ? 16.095 -5.734 -14.143 1.00 79.06 170 GLN A CA 1
ATOM 1376 C C . GLN A 1 170 ? 16.493 -5.855 -15.618 1.00 79.06 170 GLN A C 1
ATOM 1378 O O . GLN A 1 170 ? 17.681 -5.960 -15.919 1.00 79.06 170 GLN A O 1
ATOM 1383 N N . PHE A 1 171 ? 15.515 -5.842 -16.525 1.00 70.00 171 PHE A N 1
ATOM 1384 C CA . PHE A 1 171 ? 15.704 -6.189 -17.937 1.00 70.00 171 PHE A CA 1
ATOM 1385 C C . PHE A 1 171 ? 15.778 -4.983 -18.874 1.00 70.00 171 PHE A C 1
ATOM 1387 O O . PHE A 1 171 ? 15.864 -5.164 -20.087 1.00 70.00 171 PHE A O 1
ATOM 1394 N N . VAL A 1 172 ? 15.788 -3.760 -18.338 1.00 65.06 172 VAL A N 1
ATOM 1395 C CA . VAL A 1 172 ? 16.214 -2.589 -19.110 1.00 65.06 172 VAL A CA 1
ATOM 1396 C C . VAL A 1 172 ? 17.617 -2.841 -19.650 1.00 65.06 172 VAL A C 1
ATOM 1398 O O . VAL A 1 172 ? 18.516 -3.108 -18.840 1.00 65.06 172 VAL A O 1
ATOM 1401 N N . PRO A 1 173 ? 17.817 -2.769 -20.980 1.00 55.66 173 PRO A N 1
ATOM 1402 C CA . PRO A 1 173 ? 19.124 -2.955 -21.579 1.00 55.66 173 PRO A CA 1
ATOM 1403 C C . PRO A 1 173 ? 20.118 -1.980 -20.948 1.00 55.66 173 PRO A C 1
ATOM 1405 O O . PRO A 1 173 ? 19.998 -0.769 -21.106 1.00 55.66 173 PRO A O 1
ATOM 1408 N N . ASN A 1 174 ? 21.110 -2.512 -20.234 1.00 47.91 174 ASN A N 1
ATOM 1409 C CA . ASN A 1 174 ? 22.341 -1.778 -19.975 1.00 47.91 174 ASN A CA 1
ATOM 1410 C C . ASN A 1 174 ? 23.102 -1.786 -21.306 1.00 47.91 174 ASN A C 1
ATOM 1412 O O . ASN A 1 174 ? 23.838 -2.737 -21.574 1.00 47.91 174 ASN A O 1
ATOM 1416 N N . LYS A 1 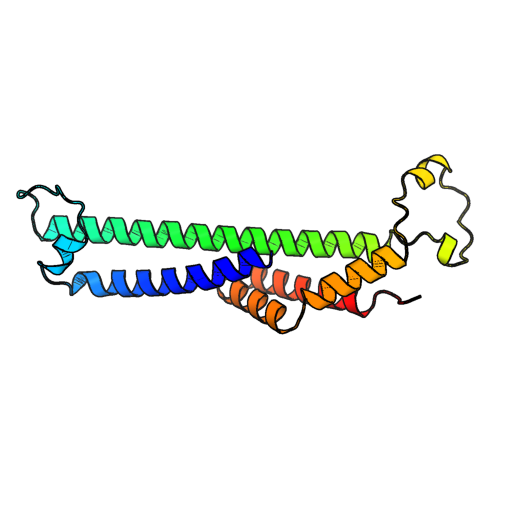175 ? 22.834 -0.832 -22.193 1.00 44.84 175 LYS A N 1
ATOM 1417 C CA . LYS A 1 175 ? 23.606 -0.670 -23.424 1.00 44.84 175 LYS A CA 1
ATOM 1418 C C . LYS A 1 175 ? 24.040 0.774 -23.554 1.00 44.84 175 LYS A C 1
ATOM 1420 O O . LYS A 1 175 ? 23.142 1.640 -23.615 1.00 44.84 175 LYS A O 1
#

Nearest PDB structures (foldseek):
  1lvf-assembly1_A  TM=5.018E-01  e=3.827E+00  Rattus norvegicus

Sequence (175 aa):
MVQCVSHFHREKVTLDLLLRKVTSVPDLNSTTIREFLPEGFNRFTSLEECKQLVNQAMHKEVQDKRQELESCEFVIENCLYLVWAHLDYYMLQAIPSKTLGIDKPRGRSAQMAEMTWCVTVEQLNKLKQGLISVFNDTFCKNLIAVTQDLNTSDRGFVEALIRRIKKLIQFVPNK

pLDDT: mean 76.92, std 16.4, range [43.56, 94.5]